Protein AF-A0A523S4E8-F1 (afdb_monomer_lite)

Foldseek 3Di:
DDPPFDKDKDWDDDLFKIKIFIARPVVRDTPDIDIDTHPCCVQDSDPVSNVVSVCPDPVND

Structure (mmCIF, N/CA/C/O backbone):
data_AF-A0A523S4E8-F1
#
_entry.id   AF-A0A523S4E8-F1
#
loop_
_atom_site.group_PDB
_atom_site.id
_atom_site.type_symbol
_atom_site.label_atom_id
_atom_site.label_alt_id
_atom_site.label_comp_id
_atom_site.label_asym_id
_atom_site.label_entity_id
_atom_site.label_seq_id
_atom_site.pdbx_PDB_ins_code
_atom_site.Cartn_x
_atom_site.Cartn_y
_atom_site.Cartn_z
_atom_site.occupancy
_atom_site.B_iso_or_equiv
_atom_site.auth_seq_id
_atom_site.auth_comp_id
_atom_site.auth_asym_id
_atom_site.auth_atom_id
_atom_site.pdbx_PDB_model_num
ATOM 1 N N . MET A 1 1 ? -31.540 0.082 19.961 1.00 42.31 1 MET A N 1
ATOM 2 C CA . MET A 1 1 ? -30.966 1.019 18.968 1.00 42.31 1 MET A CA 1
ATOM 3 C C . MET A 1 1 ? -29.608 0.472 18.538 1.00 42.31 1 MET A C 1
ATOM 5 O O . MET A 1 1 ? -28.683 0.502 19.339 1.00 42.31 1 MET A O 1
ATOM 9 N N . ALA A 1 2 ? -29.483 -0.118 17.345 1.00 51.41 2 ALA A N 1
ATOM 10 C CA . ALA A 1 2 ? -28.191 -0.611 16.864 1.00 51.41 2 ALA A CA 1
ATOM 11 C C . ALA A 1 2 ? -27.319 0.589 16.470 1.00 51.41 2 ALA A C 1
ATOM 13 O O . ALA A 1 2 ? -27.653 1.340 15.556 1.00 51.41 2 ALA A O 1
ATOM 14 N N . HIS A 1 3 ? -26.227 0.821 17.196 1.00 57.88 3 HIS A N 1
ATOM 15 C CA . HIS A 1 3 ? -25.291 1.884 16.856 1.00 57.88 3 HIS A CA 1
ATOM 16 C C . HIS A 1 3 ? -24.590 1.513 15.543 1.00 57.88 3 HIS A C 1
ATOM 18 O O . HIS A 1 3 ? -23.832 0.544 15.513 1.00 57.88 3 HIS A O 1
ATOM 24 N N . SER A 1 4 ? -24.826 2.278 14.472 1.00 74.19 4 SER A N 1
ATOM 25 C CA . SER A 1 4 ? -24.078 2.116 13.219 1.00 74.19 4 SER A CA 1
ATOM 26 C C . SER A 1 4 ? -22.582 2.246 13.522 1.00 74.19 4 SER A C 1
ATOM 28 O O . SER A 1 4 ? -22.151 3.247 14.115 1.00 74.19 4 SER A O 1
ATOM 30 N N . LYS A 1 5 ? -21.805 1.197 13.236 1.00 83.06 5 LYS A N 1
ATOM 31 C CA . LYS A 1 5 ? -20.350 1.206 13.415 1.00 83.06 5 LYS A CA 1
ATOM 32 C C . LYS A 1 5 ? -19.750 1.897 12.191 1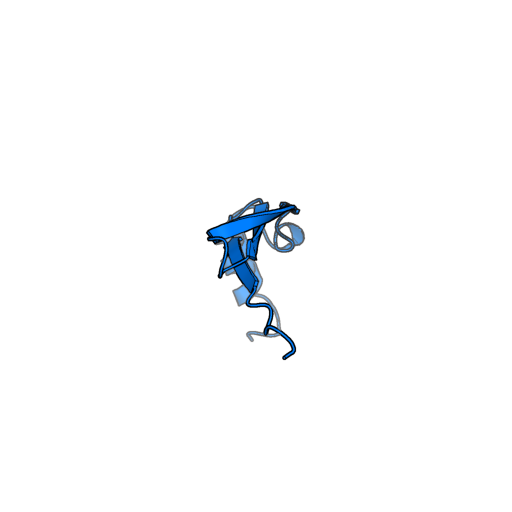.00 83.06 5 LYS A C 1
ATOM 34 O O . LYS A 1 5 ? -19.922 1.411 11.080 1.00 83.06 5 LYS A O 1
ATOM 39 N N . HIS A 1 6 ? -19.098 3.041 12.396 1.00 93.94 6 HIS A N 1
ATOM 40 C CA . HIS A 1 6 ? -18.436 3.785 11.325 1.00 93.94 6 HIS A CA 1
ATOM 41 C C . HIS A 1 6 ? -16.951 3.451 11.341 1.00 93.94 6 HIS A C 1
ATOM 43 O O . HIS A 1 6 ? -16.242 3.808 12.282 1.00 93.94 6 HIS A O 1
ATOM 49 N N . PHE A 1 7 ? -16.504 2.769 10.295 1.00 96.50 7 PHE A N 1
ATOM 50 C CA . PHE A 1 7 ? -15.102 2.450 10.086 1.00 96.50 7 PHE A CA 1
ATOM 51 C C . PHE A 1 7 ? -14.563 3.230 8.894 1.00 96.50 7 PHE A C 1
ATOM 53 O O . PHE A 1 7 ? -15.313 3.583 7.985 1.00 96.50 7 PHE A O 1
ATOM 60 N N . GLY A 1 8 ? -13.263 3.486 8.909 1.00 96.81 8 GLY A N 1
ATOM 61 C CA . GLY A 1 8 ? -12.534 4.071 7.793 1.00 96.81 8 GLY A CA 1
ATOM 62 C C . GLY A 1 8 ? -11.252 3.300 7.546 1.00 96.81 8 GLY A C 1
ATOM 63 O O . GLY A 1 8 ? -10.813 2.525 8.397 1.00 96.81 8 GLY A O 1
ATOM 64 N N . ALA A 1 9 ? -10.646 3.524 6.388 1.00 97.31 9 ALA A N 1
ATOM 65 C CA . ALA A 1 9 ? -9.333 2.990 6.092 1.00 97.31 9 ALA A CA 1
ATOM 66 C C . ALA A 1 9 ? -8.448 4.066 5.474 1.00 97.31 9 ALA A C 1
ATOM 68 O O . ALA A 1 9 ? -8.929 4.898 4.705 1.00 97.31 9 ALA A O 1
ATOM 69 N N . THR A 1 10 ? -7.157 4.031 5.794 1.00 97.75 10 THR A N 1
ATOM 70 C CA . THR A 1 10 ? -6.147 4.743 5.009 1.00 97.75 10 THR A CA 1
ATOM 71 C C . THR A 1 10 ? -5.307 3.728 4.263 1.00 97.75 10 THR A C 1
ATOM 73 O O . THR A 1 10 ? -5.014 2.650 4.782 1.00 97.75 10 THR A O 1
ATOM 76 N N . VAL A 1 11 ? -4.972 4.063 3.022 1.00 98.06 11 VAL A N 1
ATOM 77 C CA . VAL A 1 11 ? -4.148 3.233 2.150 1.00 98.06 11 VAL A CA 1
ATOM 78 C C . VAL A 1 11 ? -3.020 4.113 1.641 1.00 98.06 11 VAL A C 1
ATOM 80 O O . VAL A 1 11 ? -3.254 5.045 0.876 1.00 98.06 11 VAL A O 1
ATOM 83 N N . ASP 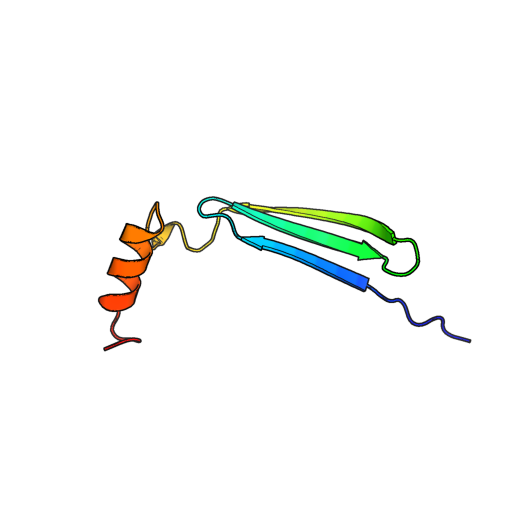A 1 12 ? -1.809 3.824 2.096 1.00 98.31 12 ASP A N 1
ATOM 84 C CA . ASP A 1 12 ? -0.581 4.419 1.586 1.00 98.31 12 ASP A CA 1
ATOM 85 C C . ASP A 1 12 ? 0.041 3.459 0.569 1.00 98.31 12 ASP A C 1
ATOM 87 O O . ASP A 1 12 ? 0.311 2.293 0.874 1.00 98.31 12 ASP A O 1
ATOM 91 N N . ILE A 1 13 ? 0.216 3.941 -0.660 1.00 98.00 13 ILE A N 1
ATOM 92 C CA . ILE A 1 13 ? 0.673 3.150 -1.801 1.00 98.00 13 ILE A CA 1
ATOM 93 C C . ILE A 1 13 ? 2.074 3.618 -2.180 1.00 98.00 13 ILE A C 1
ATOM 95 O O . ILE A 1 13 ? 2.264 4.438 -3.077 1.00 98.00 13 ILE A O 1
ATOM 99 N N . GLY A 1 14 ? 3.072 3.059 -1.505 1.00 97.12 14 GLY A N 1
ATOM 100 C CA . GLY A 1 14 ? 4.469 3.249 -1.863 1.00 97.12 14 GLY A CA 1
ATOM 101 C C . GLY A 1 14 ? 4.896 2.342 -3.016 1.00 97.12 14 GLY A C 1
ATOM 102 O O . GLY A 1 14 ? 4.287 1.308 -3.305 1.00 97.12 14 GLY A O 1
ATOM 103 N N . THR A 1 15 ? 6.018 2.672 -3.657 1.00 98.06 15 THR A N 1
ATOM 104 C CA . THR A 1 15 ? 6.591 1.843 -4.730 1.00 98.06 15 THR A CA 1
ATOM 105 C C . THR A 1 15 ? 6.883 0.419 -4.249 1.00 98.06 15 THR A C 1
ATOM 107 O O . THR A 1 15 ? 6.554 -0.541 -4.941 1.00 98.06 15 THR A O 1
ATOM 110 N N . SER A 1 16 ? 7.439 0.255 -3.048 1.00 97.56 16 SER A N 1
ATOM 111 C CA . SER A 1 16 ? 7.856 -1.057 -2.529 1.00 97.56 16 SER A CA 1
ATOM 112 C C . SER A 1 16 ? 6.829 -1.718 -1.612 1.00 97.56 16 SER A C 1
ATOM 114 O O . SER A 1 16 ? 6.762 -2.947 -1.565 1.00 97.56 16 SER A O 1
ATOM 116 N N . GLN A 1 17 ? 6.040 -0.927 -0.884 1.00 98.06 17 GLN A N 1
ATOM 117 C CA . GLN A 1 17 ? 5.127 -1.406 0.154 1.00 98.06 17 GLN A CA 1
ATOM 118 C C . GLN A 1 17 ? 3.771 -0.709 0.048 1.00 98.06 17 GLN A C 1
ATOM 120 O O . GLN A 1 17 ? 3.715 0.465 -0.308 1.00 98.06 17 GLN A O 1
ATOM 125 N N . LEU A 1 18 ? 2.701 -1.428 0.384 1.00 98.25 18 LEU A N 1
ATOM 126 C CA . LEU A 1 18 ? 1.417 -0.835 0.742 1.00 98.25 18 LEU A CA 1
ATOM 127 C C . LEU A 1 18 ? 1.252 -0.904 2.253 1.00 98.25 18 LEU A C 1
ATOM 129 O O . LEU A 1 18 ? 1.453 -1.966 2.846 1.00 98.25 18 LEU A O 1
ATOM 133 N N . THR A 1 19 ? 0.815 0.199 2.846 1.00 98.50 19 THR A N 1
ATOM 134 C CA . THR A 1 19 ? 0.400 0.244 4.248 1.00 98.50 19 THR A CA 1
ATOM 135 C C . THR A 1 19 ? -1.090 0.521 4.309 1.00 98.50 19 THR A C 1
ATOM 137 O O . THR A 1 19 ? -1.575 1.479 3.711 1.00 98.50 19 THR A O 1
ATOM 140 N N . ILE A 1 20 ? -1.823 -0.318 5.036 1.00 98.56 20 ILE A N 1
ATOM 141 C CA . ILE A 1 20 ? -3.266 -0.176 5.224 1.00 98.56 20 ILE A CA 1
ATOM 142 C C . ILE A 1 20 ? -3.545 -0.056 6.716 1.00 98.56 20 ILE A C 1
ATOM 144 O O . ILE A 1 20 ? -3.070 -0.868 7.513 1.00 98.56 20 ILE A O 1
ATOM 148 N N . HIS A 1 21 ? -4.346 0.936 7.081 1.00 98.38 21 HIS A N 1
ATOM 149 C CA . HIS A 1 21 ? -4.842 1.143 8.436 1.00 98.38 21 HIS A CA 1
ATOM 150 C C . HIS A 1 21 ? -6.359 0.996 8.455 1.00 98.38 21 HIS A C 1
ATOM 152 O O . HIS A 1 21 ? -7.031 1.554 7.594 1.00 98.38 21 HIS A O 1
ATOM 158 N N . LEU A 1 22 ? -6.901 0.303 9.456 1.00 98.25 22 LEU A N 1
ATOM 159 C CA . LEU A 1 22 ? -8.330 0.274 9.768 1.00 98.25 22 LEU A CA 1
ATOM 160 C C . LEU A 1 22 ? -8.591 1.167 10.982 1.00 98.25 22 LEU A C 1
ATOM 162 O O . LEU A 1 22 ? -7.931 1.021 12.009 1.00 98.25 22 LEU A O 1
ATOM 166 N N . LEU A 1 23 ? -9.573 2.055 10.883 1.00 97.75 23 LEU A N 1
ATOM 167 C CA . LEU A 1 23 ? -9.882 3.076 11.883 1.00 97.75 23 LEU A CA 1
ATOM 168 C C . LEU A 1 23 ? -11.322 2.929 12.389 1.00 97.75 23 LEU A C 1
ATOM 170 O O . LEU A 1 23 ? -12.237 2.719 11.591 1.00 97.75 23 LEU A O 1
ATOM 174 N N . ASP A 1 24 ? -11.539 3.114 13.692 1.00 96.31 24 ASP A N 1
ATOM 175 C CA . ASP A 1 24 ? -12.856 3.473 14.233 1.00 96.31 24 ASP A CA 1
ATOM 176 C C . ASP A 1 24 ? -13.011 4.990 14.098 1.00 96.31 24 ASP A C 1
ATOM 178 O O . ASP A 1 24 ? -12.306 5.763 14.749 1.00 96.31 24 ASP A O 1
ATOM 182 N N . LEU A 1 25 ? -13.939 5.434 13.252 1.00 95.38 25 LEU A N 1
ATOM 183 C CA . LEU A 1 25 ? -14.114 6.862 12.980 1.00 95.38 25 LEU A CA 1
ATOM 184 C C . LEU A 1 25 ? -14.817 7.607 14.117 1.00 95.38 25 LEU A C 1
ATOM 186 O O . LEU A 1 25 ? -14.697 8.825 14.210 1.00 95.38 25 LEU A O 1
ATOM 190 N N . LYS A 1 26 ? -15.542 6.901 14.992 1.00 93.56 26 LYS A N 1
ATOM 191 C CA . LYS A 1 26 ? -16.183 7.515 16.162 1.00 93.56 26 LYS A CA 1
ATOM 192 C C . LYS A 1 26 ? -15.182 7.728 17.286 1.00 93.56 26 LYS A C 1
ATOM 194 O O . LYS A 1 26 ? -15.189 8.780 17.912 1.00 93.56 26 LYS A O 1
ATOM 199 N N . LYS A 1 27 ? -14.347 6.722 17.550 1.00 93.06 27 LYS A N 1
ATOM 200 C CA . LYS A 1 27 ? -13.314 6.781 18.597 1.00 93.06 27 LYS A CA 1
ATOM 201 C C . LYS A 1 27 ? -12.017 7.433 18.124 1.00 93.06 27 LYS A C 1
ATOM 203 O O . LYS A 1 27 ? -11.144 7.672 18.949 1.00 93.06 27 LYS A O 1
ATOM 208 N N . GLN A 1 28 ? -11.909 7.704 16.821 1.00 91.88 28 GLN A N 1
ATOM 209 C CA . GLN A 1 28 ? -10.738 8.292 16.170 1.00 91.88 28 GLN A CA 1
ATOM 210 C C . GLN A 1 28 ? -9.446 7.522 16.479 1.00 91.88 28 GLN A C 1
ATOM 212 O O . GLN A 1 28 ? -8.398 8.117 16.717 1.00 91.88 28 GLN A O 1
ATOM 217 N N . ASN A 1 29 ? -9.515 6.188 16.497 1.00 95.50 29 ASN A N 1
ATOM 218 C CA . ASN A 1 29 ? -8.368 5.347 16.823 1.00 95.50 29 ASN A CA 1
ATOM 219 C C . ASN A 1 29 ? -8.117 4.248 15.785 1.00 95.50 29 ASN A C 1
ATOM 221 O O . ASN A 1 29 ? -9.006 3.832 15.038 1.00 95.50 29 ASN A O 1
ATOM 225 N N . LEU A 1 30 ? -6.867 3.786 15.753 1.00 97.38 30 LEU A N 1
ATOM 226 C CA . LEU A 1 30 ? -6.424 2.669 14.931 1.00 97.38 30 LEU A CA 1
ATOM 227 C C . LEU A 1 30 ? -6.911 1.350 15.536 1.00 97.38 30 LEU A C 1
ATOM 229 O O . LEU A 1 30 ? -6.657 1.064 16.703 1.00 97.38 30 LEU A O 1
ATOM 233 N N . LEU A 1 31 ? -7.592 0.544 14.727 1.00 97.69 31 LEU A N 1
ATOM 234 C CA . LEU A 1 31 ? -8.044 -0.797 15.091 1.00 97.69 31 LEU A CA 1
ATOM 235 C C . LEU A 1 31 ? -7.072 -1.874 14.619 1.00 97.69 31 LEU A C 1
ATOM 237 O O . LEU A 1 31 ? -6.850 -2.851 15.326 1.00 97.69 31 LEU A O 1
ATOM 241 N N . ALA A 1 32 ? -6.518 -1.710 13.418 1.00 98.19 32 ALA A N 1
ATOM 242 C CA . ALA A 1 32 ? -5.57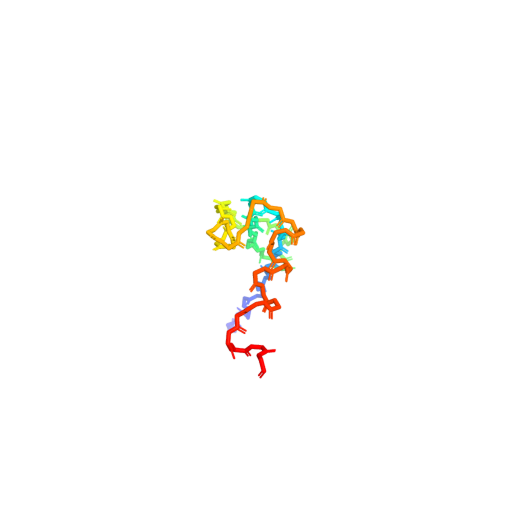2 -2.652 12.837 1.00 98.19 32 ALA A CA 1
ATOM 243 C C . ALA A 1 32 ? -4.674 -1.968 11.806 1.00 98.19 32 ALA A C 1
ATOM 245 O O . ALA A 1 32 ? -5.052 -0.961 11.205 1.00 98.19 32 ALA A O 1
ATOM 246 N N . GLN A 1 33 ? -3.510 -2.564 11.569 1.00 98.25 33 GLN A N 1
ATOM 247 C CA . GLN A 1 33 ? -2.578 -2.186 10.516 1.00 98.25 33 GLN A CA 1
ATOM 248 C C . GLN A 1 33 ? -2.087 -3.446 9.809 1.00 98.25 33 GLN A C 1
ATOM 250 O O . GLN A 1 33 ? -1.836 -4.463 10.456 1.00 98.25 33 GLN A O 1
ATOM 255 N N . CYS A 1 34 ? -1.890 -3.364 8.497 1.00 98.19 34 CYS A N 1
ATOM 256 C CA . CYS A 1 34 ? -1.086 -4.336 7.773 1.00 98.19 34 CYS A CA 1
ATOM 257 C C . CYS A 1 34 ? -0.145 -3.643 6.790 1.00 98.19 34 CYS A C 1
ATOM 259 O O . CYS A 1 34 ? -0.493 -2.630 6.180 1.00 98.19 34 CYS A O 1
ATOM 261 N N . VAL A 1 35 ? 1.039 -4.226 6.625 1.00 98.44 35 VAL A N 1
ATOM 262 C CA . VAL A 1 35 ? 2.034 -3.799 5.644 1.00 98.44 35 VAL A CA 1
ATOM 263 C C . VAL A 1 35 ? 2.298 -4.967 4.711 1.00 98.44 35 VAL A C 1
ATOM 265 O O . VAL A 1 35 ? 2.526 -6.091 5.157 1.00 98.44 35 VAL A O 1
ATOM 268 N N . LEU A 1 36 ? 2.230 -4.703 3.414 1.00 98.12 36 LEU A N 1
ATOM 269 C CA . LEU A 1 36 ? 2.368 -5.704 2.365 1.00 98.12 36 LEU A CA 1
ATOM 270 C C . LEU A 1 36 ? 3.394 -5.229 1.344 1.00 98.12 36 LEU A C 1
ATOM 272 O O . LEU A 1 36 ? 3.540 -4.031 1.103 1.00 98.12 36 LEU A O 1
ATOM 276 N N . ARG A 1 37 ? 4.077 -6.167 0.682 1.00 97.94 37 ARG A N 1
ATOM 277 C CA . ARG A 1 37 ? 4.865 -5.828 -0.5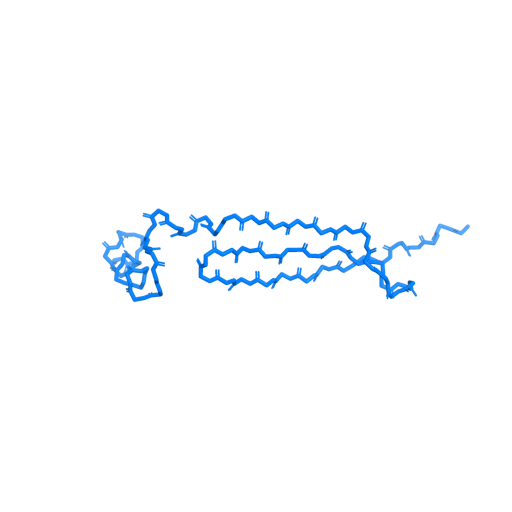06 1.00 97.94 37 ARG A CA 1
ATOM 278 C C . ARG A 1 37 ? 3.929 -5.326 -1.601 1.00 97.94 37 ARG A C 1
ATOM 280 O O . ARG A 1 37 ? 2.855 -5.891 -1.794 1.00 97.94 37 ARG A O 1
ATOM 287 N N . ASN A 1 38 ? 4.351 -4.307 -2.346 1.00 98.00 38 ASN A N 1
ATOM 288 C CA . ASN A 1 38 ? 3.550 -3.813 -3.455 1.00 98.00 38 ASN A CA 1
ATOM 289 C C . ASN A 1 38 ? 3.395 -4.916 -4.525 1.00 98.00 38 ASN A C 1
ATOM 291 O O . ASN A 1 38 ? 4.410 -5.394 -5.058 1.00 98.00 38 ASN A O 1
ATOM 295 N N . PRO A 1 39 ? 2.156 -5.327 -4.860 1.00 96.94 39 PRO A N 1
ATOM 296 C CA . PRO A 1 39 ? 1.905 -6.372 -5.846 1.00 96.94 39 PRO A CA 1
ATOM 297 C C . PRO A 1 39 ? 2.306 -5.954 -7.264 1.00 96.94 39 PRO A C 1
ATOM 299 O O . PRO A 1 39 ? 2.349 -6.797 -8.147 1.00 96.94 39 PRO A O 1
ATOM 302 N N . GLN A 1 40 ? 2.660 -4.684 -7.487 1.00 97.25 40 GLN A N 1
ATOM 303 C CA . GLN A 1 40 ? 3.261 -4.213 -8.732 1.00 97.25 40 GLN A CA 1
ATOM 304 C C . GLN A 1 40 ? 4.757 -4.528 -8.859 1.00 97.25 40 GLN A C 1
ATOM 306 O O . GLN A 1 40 ? 5.352 -4.276 -9.904 1.00 97.25 40 GLN A O 1
ATOM 311 N N . SER A 1 41 ? 5.389 -5.072 -7.816 1.00 96.19 41 SER A N 1
ATOM 312 C CA . SER A 1 41 ? 6.811 -5.426 -7.850 1.00 96.19 41 SER A CA 1
ATOM 313 C C . SER A 1 41 ? 7.227 -6.415 -8.957 1.00 96.19 41 SER A C 1
ATOM 315 O O . SER A 1 41 ? 8.356 -6.278 -9.426 1.00 96.19 41 SER A O 1
ATOM 317 N N . PRO A 1 42 ? 6.377 -7.345 -9.445 1.00 96.38 42 PRO A N 1
ATOM 318 C CA . PRO A 1 42 ? 6.693 -8.168 -10.616 1.00 96.38 42 PRO A CA 1
ATOM 319 C C . PRO A 1 42 ? 6.709 -7.397 -11.947 1.00 96.38 42 PRO A C 1
ATOM 321 O O . PRO A 1 42 ? 7.326 -7.858 -12.899 1.00 96.38 42 PRO A O 1
ATOM 324 N N . PHE A 1 43 ? 6.064 -6.229 -12.023 1.00 95.12 43 PHE A N 1
ATOM 325 C CA . PHE A 1 43 ? 5.934 -5.431 -13.255 1.00 95.12 43 PHE A CA 1
ATOM 326 C C . PHE A 1 43 ? 6.958 -4.292 -13.353 1.00 95.12 43 PHE A C 1
ATOM 328 O O . PHE A 1 43 ? 6.973 -3.534 -14.319 1.00 95.12 43 PHE A O 1
ATOM 335 N N . GLY A 1 44 ? 7.806 -4.146 -12.337 1.00 95.56 44 GLY A N 1
ATOM 336 C CA . GLY A 1 44 ? 8.859 -3.143 -12.294 1.00 95.56 44 GLY A CA 1
ATOM 337 C C . GLY A 1 44 ? 9.280 -2.826 -10.864 1.00 95.56 44 GLY A C 1
ATOM 338 O O . GLY A 1 44 ? 8.460 -2.767 -9.937 1.00 95.56 44 GLY A O 1
ATOM 339 N N . LEU A 1 45 ? 10.581 -2.611 -10.683 1.00 93.88 45 LEU A N 1
ATOM 340 C CA . LEU A 1 45 ? 11.169 -2.281 -9.384 1.00 93.88 45 LEU A CA 1
ATOM 341 C C . LEU A 1 45 ? 10.867 -0.836 -8.968 1.00 93.88 45 LEU A C 1
ATOM 343 O O . LEU A 1 45 ? 10.791 -0.542 -7.778 1.00 93.88 45 LEU A O 1
ATOM 347 N N . ASP A 1 46 ? 10.642 0.037 -9.945 1.00 96.69 46 ASP A N 1
ATOM 348 C CA . ASP A 1 46 ? 10.398 1.463 -9.769 1.00 96.69 46 ASP A CA 1
ATOM 349 C C . ASP A 1 46 ? 9.242 1.957 -10.654 1.00 96.69 46 ASP A C 1
ATOM 351 O O . ASP A 1 46 ? 8.652 1.212 -11.440 1.00 96.69 46 ASP A O 1
ATOM 355 N N . VAL A 1 47 ? 8.899 3.236 -10.516 1.00 96.88 47 VAL A N 1
ATOM 356 C CA . VAL A 1 47 ? 7.799 3.853 -11.270 1.00 96.88 47 VAL A CA 1
ATOM 357 C C . VAL A 1 47 ? 8.080 3.866 -12.777 1.00 96.88 47 VAL A C 1
ATOM 359 O O . VAL A 1 47 ? 7.165 3.650 -13.568 1.00 96.88 47 VAL A O 1
ATOM 362 N N . VAL A 1 48 ? 9.333 4.071 -13.194 1.00 96.81 48 VAL A N 1
ATOM 363 C CA . VAL A 1 48 ? 9.703 4.179 -14.614 1.00 96.81 48 VAL A CA 1
ATOM 364 C C . VAL A 1 48 ? 9.554 2.832 -15.321 1.00 96.81 48 VAL A C 1
ATOM 366 O O . VAL A 1 48 ? 8.952 2.752 -16.390 1.00 96.81 48 VAL A O 1
ATOM 369 N N . SER A 1 49 ? 10.078 1.763 -14.727 1.00 95.94 49 SER A N 1
ATOM 370 C CA . SER A 1 49 ? 9.961 0.395 -15.238 1.00 95.94 49 SER A CA 1
ATOM 371 C C . SER A 1 49 ? 8.504 -0.066 -15.300 1.00 95.94 49 SER A C 1
ATOM 373 O O . SER A 1 49 ? 8.098 -0.627 -16.316 1.00 95.94 49 SER A O 1
ATOM 375 N N . ARG A 1 50 ? 7.691 0.265 -14.287 1.00 96.31 50 ARG A N 1
ATOM 376 C CA . ARG A 1 50 ? 6.245 -0.020 -14.288 1.00 96.31 50 ARG A CA 1
ATOM 377 C C . ARG A 1 50 ? 5.496 0.734 -15.377 1.00 96.31 50 ARG A C 1
ATOM 379 O O . ARG A 1 50 ? 4.660 0.141 -16.050 1.00 96.31 50 ARG A O 1
ATOM 386 N N . ALA A 1 51 ? 5.805 2.014 -15.579 1.00 95.06 51 ALA A N 1
ATOM 387 C CA . ALA A 1 51 ? 5.195 2.805 -16.644 1.00 95.06 51 ALA A CA 1
ATOM 388 C C . ALA A 1 51 ? 5.528 2.222 -18.026 1.00 95.06 51 ALA A C 1
ATOM 390 O O . ALA A 1 51 ? 4.637 2.048 -18.853 1.00 95.06 51 ALA A O 1
ATOM 391 N N . LYS A 1 52 ? 6.793 1.836 -18.253 1.00 95.12 52 LYS A N 1
ATOM 392 C CA . LYS A 1 52 ? 7.209 1.155 -19.490 1.00 95.12 52 LYS A CA 1
ATOM 393 C C . LYS A 1 52 ? 6.477 -0.173 -19.692 1.00 95.12 52 LYS A C 1
ATOM 395 O O . LYS A 1 52 ? 6.007 -0.431 -20.794 1.00 95.12 52 LYS A O 1
ATOM 400 N N . HIS A 1 53 ? 6.358 -0.991 -18.643 1.00 94.00 53 HIS A N 1
ATOM 401 C CA . HIS A 1 53 ? 5.623 -2.256 -18.706 1.00 94.00 53 HIS A CA 1
ATOM 402 C C . HIS A 1 53 ? 4.14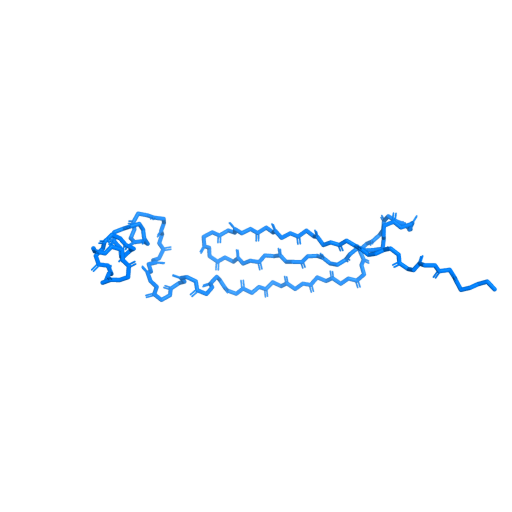3 -2.041 -19.054 1.00 94.00 53 HIS A C 1
ATOM 404 O O . HIS A 1 53 ? 3.613 -2.739 -19.911 1.00 94.00 53 HIS A O 1
ATOM 410 N N . ALA A 1 54 ? 3.493 -1.046 -18.443 1.00 94.19 54 ALA A N 1
ATOM 411 C CA . ALA A 1 54 ? 2.093 -0.724 -18.709 1.00 94.19 54 ALA A CA 1
ATOM 412 C C . ALA A 1 54 ? 1.855 -0.296 -20.165 1.00 94.19 54 ALA A C 1
ATOM 414 O O . ALA A 1 54 ? 0.895 -0.754 -20.777 1.00 94.19 54 ALA A O 1
ATOM 415 N N . VAL A 1 55 ? 2.735 0.532 -20.738 1.00 93.06 55 VAL A N 1
ATOM 416 C CA . VAL A 1 55 ? 2.635 0.957 -22.148 1.00 93.06 55 VAL A CA 1
ATOM 417 C C . VAL A 1 55 ? 2.833 -0.216 -23.112 1.00 93.06 55 VAL A C 1
ATOM 419 O O . VAL A 1 55 ? 2.201 -0.256 -24.158 1.00 93.06 55 VAL A O 1
ATOM 422 N N . ALA A 1 56 ? 3.700 -1.172 -22.774 1.00 87.69 56 ALA A N 1
ATOM 423 C CA . ALA A 1 56 ? 3.982 -2.323 -23.630 1.00 87.69 56 ALA 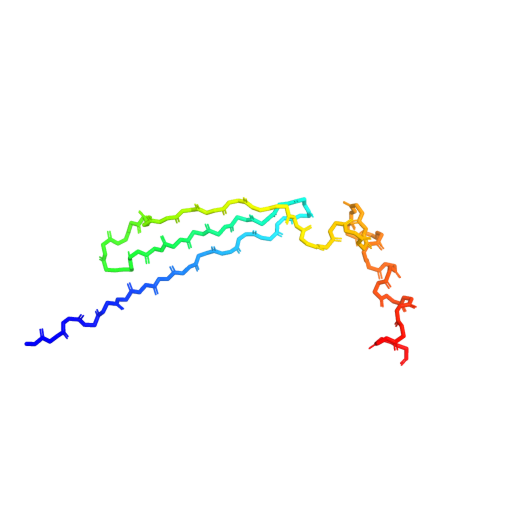A CA 1
ATOM 424 C C . ALA A 1 56 ? 2.941 -3.456 -23.525 1.00 87.69 56 ALA A C 1
ATOM 426 O O . ALA A 1 56 ? 2.969 -4.375 -24.340 1.00 87.69 56 ALA A O 1
ATOM 427 N N . SER A 1 57 ? 2.068 -3.445 -22.513 1.00 83.38 57 SER A N 1
ATOM 428 C CA . SER A 1 57 ? 1.083 -4.512 -22.307 1.00 83.38 57 SER A CA 1
ATOM 429 C C . SER A 1 57 ? -0.080 -4.414 -23.303 1.00 83.38 57 SER A C 1
ATOM 431 O O . SER A 1 57 ? -0.633 -3.333 -23.486 1.00 83.38 57 SER A O 1
ATOM 433 N N . GLU A 1 58 ? -0.501 -5.547 -23.878 1.00 66.75 58 GLU A N 1
ATOM 434 C CA . GLU A 1 58 ? -1.591 -5.640 -24.876 1.00 66.75 58 GLU A CA 1
ATOM 435 C C . GLU A 1 58 ? -2.927 -5.050 -24.398 1.00 66.75 58 GLU A C 1
ATOM 437 O O . GLU A 1 58 ? -3.750 -4.638 -25.203 1.00 66.75 58 GLU A O 1
ATOM 442 N N . ASN A 1 59 ? -3.135 -4.956 -23.082 1.00 62.28 59 ASN A N 1
ATOM 443 C CA . ASN A 1 59 ? -4.345 -4.383 -22.492 1.00 62.28 59 ASN A CA 1
ATOM 444 C C . ASN A 1 59 ? -4.411 -2.841 -22.597 1.00 62.28 59 ASN A C 1
ATOM 446 O O . ASN A 1 59 ? -5.424 -2.252 -22.230 1.00 62.28 59 ASN A O 1
ATOM 450 N N . ASN A 1 60 ? -3.326 -2.201 -23.049 1.00 56.25 60 ASN A N 1
ATOM 451 C CA . ASN A 1 60 ? -3.212 -0.763 -23.317 1.00 56.25 60 ASN A CA 1
ATOM 452 C C . ASN A 1 60 ? -2.790 -0.468 -24.776 1.00 56.25 60 ASN A C 1
ATOM 454 O O . ASN A 1 60 ? -2.399 0.668 -25.059 1.00 56.25 60 ASN A O 1
ATOM 458 N N . ALA A 1 61 ? -2.807 -1.475 -25.662 1.00 53.31 61 ALA A N 1
ATOM 459 C CA . ALA A 1 61 ? -2.465 -1.344 -27.082 1.00 53.31 61 ALA A CA 1
ATOM 460 C C . ALA A 1 61 ? -3.665 -0.906 -27.935 1.00 53.31 61 ALA A C 1
ATOM 462 O O . ALA A 1 61 ? -4.803 -1.328 -27.626 1.00 53.31 61 ALA A O 1
#

Secondary structure (DSSP, 8-state):
------EEEEEEE-SSEEEEEEEETTTTEEEEEEEEE-TTGGG-SSHHHHHHHHHHSGGG-

Radius of gyration: 17.31 Å; chains: 1; bounding box: 42×16×46 Å

Sequence (61 aa):
MAHSKHFGATVDIGTSQLTIHLLDLKKQNLLAQCVLRNPQSPFGLDVVSRAKHAVASENNA

pLDDT: mean 90.97, std 13.56, range [42.31, 98.56]